Protein AF-A0A9D8X4S9-F1 (afdb_monomer_lite)

Sequence (153 aa):
MKTVTINNKEYPVYADLTDATEYFSSVYNSSWDSISDDDKAKLLVMATRHIDSVDWRGLLLKPDQKLQFPRMIDGRETDEELLMSACCEEAAAIYENDGAAGMNGANGIKSVRVQDTEIQFKDGKATEEMLLVSDEVARLLGKYMNKGIRVLY

Foldseek 3Di:
DDWDDAPNDTADFLAAPVLLVVLCVVPPDPCVVVDDNNLLRVLRNVLQVLVQLAAWDAAAPDPPDPGPDQGQHPNDTDDSNLRHNSSSQLSSLLQVVLVVVDPDDDDSPPDDDDPPDDDDDDDDDPDDRSHRRDPVSCVSCVVGHDPPDDDDD

Radius of gyration: 15.74 Å; chains: 1; bounding box: 38×34×38 Å

Structure (mmCIF, N/CA/C/O backbone):
data_AF-A0A9D8X4S9-F1
#
_entry.id   AF-A0A9D8X4S9-F1
#
loop_
_atom_site.group_PDB
_atom_site.id
_atom_site.type_symbol
_atom_site.label_atom_id
_atom_site.label_alt_id
_atom_site.label_comp_id
_atom_site.label_asym_id
_atom_site.label_entity_id
_atom_site.label_seq_id
_atom_site.pdbx_PDB_ins_code
_atom_site.Cartn_x
_atom_site.Cartn_y
_atom_site.Cartn_z
_atom_site.occupancy
_atom_site.B_iso_or_equiv
_atom_site.auth_seq_id
_atom_site.auth_comp_id
_atom_site.auth_asym_id
_atom_site.auth_atom_id
_atom_site.pdbx_PDB_model_num
ATOM 1 N N . MET A 1 1 ? -6.139 10.683 -2.396 1.00 72.81 1 MET A N 1
ATOM 2 C CA . MET A 1 1 ? -6.122 9.299 -2.907 1.00 72.81 1 MET A CA 1
ATOM 3 C C . MET A 1 1 ? -5.152 9.271 -4.063 1.00 72.81 1 MET A C 1
ATOM 5 O O . MET A 1 1 ? -5.360 10.031 -5.002 1.00 72.81 1 MET A O 1
ATOM 9 N N . LYS A 1 2 ? -4.078 8.495 -3.933 1.00 89.00 2 LYS A N 1
ATOM 10 C CA . LYS A 1 2 ? -2.977 8.467 -4.894 1.00 89.00 2 LYS A CA 1
ATOM 11 C C . LYS A 1 2 ? -3.310 7.515 -6.041 1.00 89.00 2 LYS A C 1
ATOM 13 O O . LYS A 1 2 ? -4.152 6.624 -5.891 1.00 89.00 2 LYS A O 1
ATOM 18 N N . THR A 1 3 ? -2.703 7.739 -7.200 1.00 90.19 3 THR A N 1
ATOM 19 C CA . THR A 1 3 ? -2.968 6.954 -8.409 1.00 90.19 3 THR A CA 1
ATOM 20 C C . THR A 1 3 ? -1.696 6.728 -9.201 1.00 90.19 3 THR A C 1
ATOM 22 O O . THR A 1 3 ? -0.886 7.640 -9.335 1.00 90.19 3 THR A O 1
ATOM 25 N N . VAL A 1 4 ? -1.569 5.549 -9.803 1.00 89.06 4 VAL A N 1
ATOM 26 C CA . VAL A 1 4 ? -0.533 5.252 -10.802 1.00 89.06 4 VAL A CA 1
ATOM 27 C C . VAL A 1 4 ? -1.172 4.998 -12.160 1.00 89.06 4 VAL A C 1
ATOM 29 O O . VAL A 1 4 ? -2.294 4.495 -12.249 1.00 89.06 4 VAL A O 1
ATOM 32 N N . THR A 1 5 ? -0.463 5.361 -13.226 1.00 87.62 5 THR A N 1
ATOM 33 C CA . THR A 1 5 ? -0.938 5.173 -14.601 1.00 87.62 5 THR A CA 1
ATOM 34 C C . THR A 1 5 ? -0.307 3.926 -15.201 1.00 87.62 5 THR A C 1
ATOM 36 O O . THR A 1 5 ? 0.911 3.802 -15.220 1.00 87.62 5 THR A O 1
ATOM 39 N N . ILE A 1 6 ? -1.132 3.019 -15.725 1.00 83.06 6 ILE A N 1
ATOM 40 C CA . ILE A 1 6 ? -0.689 1.840 -16.481 1.00 83.06 6 ILE A CA 1
ATO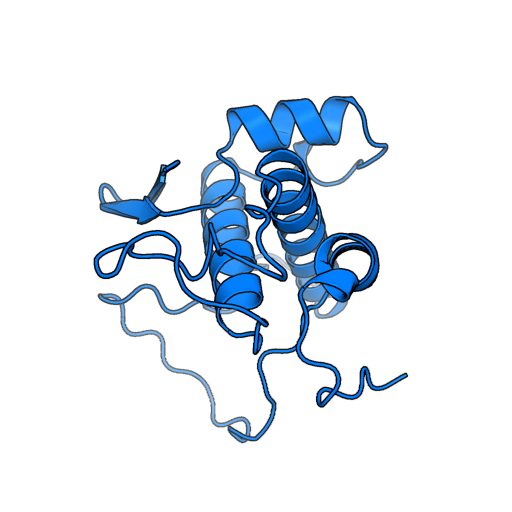M 41 C C . ILE A 1 6 ? -1.515 1.793 -17.767 1.00 83.06 6 ILE A C 1
ATOM 43 O O . ILE A 1 6 ? -2.746 1.775 -17.704 1.00 83.06 6 ILE A O 1
ATOM 47 N N . ASN A 1 7 ? -0.860 1.775 -18.932 1.00 85.62 7 ASN A N 1
ATOM 48 C CA . ASN A 1 7 ? -1.521 1.755 -20.248 1.00 85.62 7 ASN A CA 1
ATOM 49 C C . ASN A 1 7 ? -2.605 2.847 -20.401 1.00 85.62 7 ASN A C 1
ATOM 51 O O . ASN A 1 7 ? -3.733 2.558 -20.798 1.00 85.62 7 ASN A O 1
ATOM 55 N N . ASN A 1 8 ? -2.286 4.094 -20.029 1.00 83.94 8 ASN A N 1
ATOM 56 C CA . ASN A 1 8 ? -3.196 5.253 -20.067 1.00 83.94 8 ASN A CA 1
ATOM 57 C C . ASN A 1 8 ? -4.451 5.137 -19.174 1.00 83.94 8 ASN A C 1
ATOM 59 O O . ASN A 1 8 ? -5.394 5.912 -19.339 1.00 83.94 8 ASN A O 1
ATOM 63 N N . LYS A 1 9 ? -4.476 4.200 -18.221 1.00 85.25 9 LYS A N 1
ATOM 64 C CA . LYS A 1 9 ? -5.548 4.058 -17.230 1.00 85.25 9 LYS A CA 1
ATOM 65 C C . LYS A 1 9 ? -4.994 4.300 -15.832 1.00 85.25 9 LYS A C 1
ATOM 67 O O . LYS A 1 9 ? -3.919 3.811 -15.490 1.00 85.25 9 LYS A O 1
ATOM 72 N N . GLU A 1 10 ? -5.738 5.058 -15.038 1.00 88.88 10 GLU A N 1
ATOM 73 C CA . GLU A 1 10 ? -5.384 5.374 -13.657 1.00 88.88 10 GLU A CA 1
ATOM 74 C C . GLU A 1 10 ? -5.903 4.295 -12.706 1.00 88.88 10 GLU A C 1
ATOM 76 O O . GLU A 1 10 ? -7.070 3.892 -12.767 1.00 88.88 10 GLU A O 1
ATOM 81 N N . TYR A 1 11 ? -5.037 3.857 -11.796 1.00 88.69 11 TYR A N 1
ATOM 82 C CA . TYR A 1 11 ? -5.356 2.889 -10.755 1.00 88.69 11 TYR A CA 1
ATOM 83 C C . TYR A 1 11 ? -5.128 3.510 -9.381 1.00 88.69 11 TYR A C 1
ATOM 85 O O . TYR A 1 11 ? -4.057 4.073 -9.155 1.00 88.69 11 TYR A O 1
ATOM 93 N N . PRO A 1 12 ? -6.105 3.417 -8.462 1.00 91.81 12 PRO A N 1
ATOM 94 C CA . PRO A 1 12 ? -5.928 3.890 -7.099 1.00 91.81 12 PRO A CA 1
ATOM 95 C C . PRO A 1 12 ? -4.907 3.032 -6.353 1.00 91.81 12 PRO A C 1
ATOM 97 O O . PRO A 1 12 ? -4.962 1.805 -6.435 1.00 91.81 12 PRO A O 1
ATOM 100 N N . VAL A 1 13 ? -4.019 3.686 -5.610 1.00 93.31 13 VAL A N 1
ATOM 101 C CA . VAL A 1 13 ? -2.965 3.052 -4.808 1.00 93.31 13 VAL A CA 1
ATOM 102 C C . VAL A 1 13 ? -2.768 3.781 -3.481 1.00 93.31 13 VAL A C 1
ATOM 104 O O . VAL A 1 13 ? -3.175 4.938 -3.331 1.00 93.31 13 VAL A O 1
ATOM 107 N N . TYR A 1 14 ? -2.139 3.101 -2.522 1.00 94.38 14 TYR A N 1
ATOM 108 C CA . TYR A 1 14 ? -1.761 3.688 -1.231 1.00 94.38 14 TYR A CA 1
ATOM 109 C C . TYR A 1 14 ? -0.423 4.441 -1.262 1.00 94.38 14 TYR A C 1
ATOM 111 O O . TYR A 1 14 ? -0.245 5.380 -0.491 1.00 94.38 14 TYR A O 1
ATOM 119 N N . ALA A 1 15 ? 0.477 4.081 -2.179 1.00 93.56 15 ALA A N 1
ATOM 120 C CA . ALA A 1 15 ? 1.741 4.770 -2.429 1.00 93.56 15 ALA A CA 1
ATOM 121 C C . ALA A 1 15 ? 1.925 4.974 -3.937 1.00 93.56 15 ALA A C 1
ATOM 123 O O . ALA A 1 15 ? 1.645 4.060 -4.717 1.00 93.56 15 ALA A O 1
ATOM 124 N N . ASP A 1 16 ? 2.356 6.165 -4.351 1.00 93.75 16 ASP A N 1
ATOM 125 C CA . ASP A 1 16 ? 2.779 6.420 -5.727 1.00 93.75 16 ASP A CA 1
ATOM 126 C C . ASP A 1 16 ? 4.280 6.126 -5.928 1.00 93.75 16 ASP A C 1
ATOM 128 O O . ASP A 1 16 ? 4.985 5.689 -5.017 1.00 93.75 16 ASP A O 1
ATOM 132 N N . LEU A 1 17 ? 4.777 6.310 -7.156 1.00 92.06 17 LEU A N 1
ATOM 133 C CA . LEU A 1 17 ? 6.182 6.041 -7.479 1.00 92.06 17 LEU A CA 1
ATOM 134 C C . LEU A 1 17 ? 7.148 6.970 -6.732 1.00 92.06 17 LEU A C 1
ATOM 136 O O . LEU A 1 17 ? 8.264 6.555 -6.416 1.00 92.06 17 LEU A O 1
ATOM 140 N N . THR A 1 18 ? 6.743 8.212 -6.462 1.00 92.50 18 THR A N 1
ATOM 141 C CA . THR A 1 18 ? 7.568 9.181 -5.739 1.00 92.50 18 THR A CA 1
ATOM 142 C C . THR A 1 18 ? 7.657 8.789 -4.271 1.00 92.50 18 THR A C 1
ATOM 144 O O . THR A 1 18 ? 8.770 8.675 -3.762 1.00 92.50 18 THR A O 1
ATOM 147 N N . ASP A 1 19 ? 6.526 8.473 -3.640 1.00 91.94 19 ASP A N 1
ATOM 148 C CA . ASP A 1 19 ? 6.482 7.993 -2.257 1.00 91.94 19 ASP A CA 1
ATOM 149 C C . ASP A 1 19 ? 7.316 6.726 -2.074 1.00 91.94 19 ASP A C 1
ATOM 151 O O . ASP A 1 19 ? 8.094 6.617 -1.132 1.00 91.94 19 ASP A O 1
ATOM 155 N N . ALA A 1 20 ? 7.164 5.754 -2.982 1.00 90.56 20 ALA A N 1
ATOM 156 C CA . ALA A 1 20 ? 7.883 4.492 -2.894 1.00 90.56 20 ALA A CA 1
ATOM 157 C C . ALA A 1 20 ? 9.393 4.702 -3.044 1.00 90.56 20 ALA A C 1
ATOM 159 O O . ALA A 1 20 ? 10.179 4.111 -2.310 1.00 90.56 20 ALA A O 1
ATOM 160 N N . THR A 1 21 ? 9.807 5.590 -3.950 1.00 90.38 21 THR A N 1
ATOM 161 C CA . THR A 1 21 ? 11.222 5.945 -4.116 1.00 90.38 21 THR A CA 1
ATOM 162 C C . THR A 1 21 ? 11.775 6.649 -2.876 1.00 90.38 21 THR A C 1
ATOM 164 O O . THR A 1 21 ? 12.874 6.324 -2.436 1.00 90.38 21 THR A O 1
ATOM 167 N N . GLU A 1 22 ? 11.023 7.574 -2.274 1.00 91.31 22 GLU A N 1
ATOM 168 C CA . GLU A 1 22 ? 11.425 8.231 -1.026 1.00 91.31 22 GLU A CA 1
ATOM 169 C C . GLU A 1 22 ? 11.519 7.223 0.128 1.00 91.31 22 GLU A C 1
ATOM 171 O O . GLU A 1 22 ? 12.539 7.167 0.819 1.00 91.31 22 GLU A O 1
ATOM 176 N N . TYR A 1 23 ? 10.518 6.353 0.274 1.00 91.06 23 TYR A N 1
ATOM 177 C CA . TYR A 1 23 ? 10.489 5.295 1.279 1.00 91.06 23 TYR A CA 1
ATOM 178 C C . TYR A 1 23 ? 11.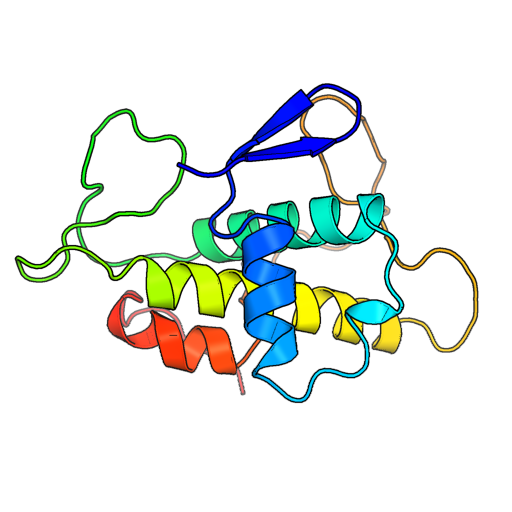716 4.380 1.164 1.00 91.06 23 TYR A C 1
ATOM 180 O O . TYR A 1 23 ? 12.487 4.251 2.118 1.00 91.06 23 TYR A O 1
ATOM 188 N N . PHE A 1 24 ? 11.972 3.825 -0.024 1.00 89.50 24 PHE A N 1
ATOM 189 C CA . PHE A 1 24 ? 13.117 2.944 -0.261 1.00 89.50 24 PHE A CA 1
ATOM 190 C C . PHE A 1 24 ? 14.467 3.668 -0.292 1.00 89.50 24 PHE A C 1
ATOM 192 O O . PHE A 1 24 ? 15.493 3.013 -0.178 1.00 89.50 24 PHE A O 1
ATOM 199 N N . SER A 1 25 ? 14.508 5.001 -0.369 1.00 86.38 25 SER A N 1
ATOM 200 C CA . SER A 1 25 ? 15.760 5.739 -0.143 1.00 86.38 25 SER A CA 1
ATOM 201 C C . SER A 1 25 ? 16.176 5.742 1.335 1.00 86.38 25 SER A C 1
ATOM 203 O O . SER A 1 25 ? 17.362 5.837 1.655 1.00 86.38 25 SER A O 1
ATOM 205 N N . SER A 1 26 ? 15.198 5.628 2.240 1.00 83.25 26 SER A N 1
ATOM 206 C CA . SER A 1 26 ? 15.403 5.609 3.692 1.00 83.25 26 SER A CA 1
ATOM 207 C C . SER A 1 26 ? 15.588 4.197 4.265 1.00 83.25 26 SER A C 1
ATOM 209 O O . SER A 1 26 ? 16.178 4.032 5.335 1.00 83.25 26 SER A O 1
ATOM 211 N N . VAL A 1 27 ? 15.121 3.179 3.538 1.00 80.25 27 VAL A N 1
ATOM 212 C CA . VAL A 1 27 ? 15.184 1.758 3.899 1.00 80.25 27 VAL A CA 1
ATOM 213 C C . VAL A 1 27 ? 16.239 1.063 3.040 1.00 80.25 27 VAL A C 1
ATOM 215 O O . VAL A 1 27 ? 16.379 1.350 1.859 1.00 80.25 27 VAL A O 1
ATOM 218 N N . TYR A 1 28 ? 17.001 0.122 3.598 1.00 66.31 28 TYR A N 1
ATOM 219 C CA . TYR A 1 28 ? 17.966 -0.645 2.806 1.00 66.31 28 TYR A CA 1
ATOM 220 C C . TYR A 1 28 ? 17.232 -1.658 1.908 1.00 66.31 28 TYR A C 1
ATOM 222 O O . TYR A 1 28 ? 17.046 -2.806 2.302 1.00 66.31 28 TYR A O 1
ATOM 230 N N . ASN A 1 29 ? 16.803 -1.239 0.713 1.00 65.69 29 ASN A N 1
ATOM 231 C CA . ASN A 1 29 ? 16.230 -2.122 -0.306 1.00 65.69 29 ASN A CA 1
ATOM 232 C C . ASN A 1 29 ? 16.997 -1.980 -1.627 1.00 65.69 29 ASN A C 1
ATOM 234 O O . ASN A 1 29 ? 16.838 -1.014 -2.366 1.00 65.69 29 ASN A O 1
ATOM 238 N N . SER A 1 30 ? 17.845 -2.963 -1.925 1.00 62.66 30 SER A N 1
ATOM 239 C CA . SER A 1 30 ? 18.714 -2.959 -3.106 1.00 62.66 30 SER A CA 1
ATOM 240 C C . SER A 1 30 ? 17.997 -3.305 -4.413 1.00 62.66 30 SER A C 1
ATOM 242 O O . SER A 1 30 ? 18.563 -3.098 -5.487 1.00 62.66 30 SER A O 1
ATOM 244 N N . SER A 1 31 ? 16.780 -3.848 -4.346 1.00 75.50 31 SER A N 1
ATOM 245 C CA . SER A 1 31 ? 16.082 -4.381 -5.516 1.00 75.50 31 SER A CA 1
ATOM 246 C C . SER A 1 31 ? 15.231 -3.324 -6.216 1.00 75.50 31 SER A C 1
ATOM 248 O O . SER A 1 31 ? 15.141 -3.356 -7.442 1.00 75.50 31 SER A O 1
ATOM 250 N N . TRP A 1 32 ? 14.655 -2.364 -5.481 1.00 83.81 32 TRP A N 1
ATOM 251 C CA . TRP A 1 32 ? 13.699 -1.386 -6.023 1.00 83.81 32 TRP A CA 1
ATOM 252 C C . TRP A 1 32 ? 14.264 -0.549 -7.178 1.00 83.81 32 TRP A C 1
ATOM 254 O O . TRP A 1 32 ? 13.622 -0.410 -8.220 1.00 83.81 32 TRP A O 1
ATOM 264 N N . ASP A 1 33 ? 15.495 -0.055 -7.044 1.00 83.31 33 ASP A N 1
ATOM 265 C CA . ASP A 1 33 ? 16.143 0.787 -8.060 1.00 83.31 33 ASP A CA 1
ATOM 266 C C . ASP A 1 33 ? 16.398 0.055 -9.387 1.00 83.31 33 ASP A C 1
ATOM 268 O O . ASP A 1 33 ? 16.533 0.690 -10.432 1.00 83.31 33 ASP A O 1
ATOM 272 N N . SER A 1 34 ? 16.432 -1.281 -9.363 1.00 83.38 34 SER A N 1
ATOM 273 C CA . SER A 1 34 ? 16.658 -2.112 -10.551 1.00 83.38 34 SER A CA 1
ATOM 274 C C . SER A 1 34 ? 15.388 -2.409 -11.362 1.00 83.38 34 SER A C 1
ATOM 276 O O . SER A 1 34 ? 15.485 -2.908 -12.484 1.00 83.38 34 SER A O 1
ATOM 278 N N . ILE A 1 35 ? 14.204 -2.102 -10.818 1.00 85.00 35 ILE A N 1
ATOM 279 C CA . ILE A 1 35 ? 12.902 -2.403 -11.430 1.00 85.00 35 ILE A CA 1
ATOM 280 C C . ILE A 1 35 ? 12.496 -1.270 -12.382 1.00 85.00 35 ILE A C 1
ATOM 282 O O . ILE A 1 35 ? 12.707 -0.090 -12.091 1.00 85.00 35 ILE A O 1
ATOM 286 N N . SER A 1 36 ? 11.874 -1.619 -13.512 1.00 86.44 36 SER A N 1
ATOM 287 C CA . SER A 1 36 ? 11.308 -0.636 -14.442 1.00 86.44 36 SER A CA 1
ATOM 288 C C . SER A 1 36 ? 10.131 0.126 -13.815 1.00 86.44 36 SER A C 1
ATOM 290 O O . SER A 1 36 ? 9.378 -0.433 -13.018 1.00 86.44 36 SER A O 1
ATOM 292 N N . ASP A 1 37 ? 9.923 1.388 -14.194 1.00 86.12 37 ASP A N 1
ATOM 293 C CA . ASP A 1 37 ? 8.819 2.193 -13.644 1.00 86.12 37 ASP A CA 1
ATOM 294 C C . ASP A 1 37 ? 7.434 1.602 -13.969 1.00 86.12 37 ASP A C 1
ATOM 296 O O . ASP A 1 37 ? 6.532 1.638 -13.129 1.00 86.12 37 ASP A O 1
ATOM 300 N N . ASP A 1 38 ? 7.284 0.969 -15.138 1.00 83.44 38 ASP A N 1
ATOM 301 C CA . ASP A 1 38 ? 6.061 0.256 -15.527 1.00 83.44 38 ASP A CA 1
ATOM 302 C C . ASP A 1 38 ? 5.774 -0.934 -14.603 1.00 83.44 38 ASP A C 1
ATOM 304 O O . ASP A 1 38 ? 4.619 -1.203 -14.259 1.00 83.44 38 ASP A O 1
ATOM 308 N N . ASP A 1 39 ? 6.810 -1.668 -14.199 1.00 85.19 39 ASP A N 1
ATOM 309 C CA . ASP A 1 39 ? 6.661 -2.821 -13.315 1.00 85.19 39 ASP A CA 1
ATOM 310 C C . ASP A 1 39 ? 6.491 -2.387 -11.857 1.00 85.19 39 ASP A C 1
ATOM 312 O O . ASP A 1 39 ? 5.638 -2.947 -11.170 1.00 85.19 39 ASP A O 1
ATOM 316 N N . LYS A 1 40 ? 7.168 -1.319 -11.411 1.00 88.00 40 LYS A N 1
ATOM 317 C CA . LYS A 1 40 ? 6.902 -0.671 -10.113 1.00 88.00 40 LYS A CA 1
ATOM 318 C C . LYS A 1 40 ? 5.439 -0.250 -9.996 1.00 88.00 40 LYS A C 1
ATOM 320 O O . LYS A 1 40 ? 4.793 -0.545 -8.993 1.00 88.00 40 LYS A O 1
ATOM 325 N N . ALA A 1 41 ? 4.877 0.372 -11.036 1.00 88.69 41 ALA A N 1
ATOM 326 C CA . ALA A 1 41 ? 3.468 0.759 -11.050 1.00 88.69 41 ALA A CA 1
ATOM 327 C C . ALA A 1 41 ? 2.536 -0.460 -10.915 1.00 88.69 41 ALA A C 1
ATOM 329 O O . ALA A 1 41 ? 1.582 -0.429 -10.135 1.00 88.69 41 ALA A O 1
ATOM 330 N N . LYS A 1 42 ? 2.819 -1.564 -11.623 1.00 85.94 42 LYS A N 1
ATOM 331 C CA . LYS A 1 42 ? 2.047 -2.817 -11.498 1.00 85.94 42 LYS A CA 1
ATOM 332 C C . LYS A 1 42 ? 2.174 -3.436 -10.103 1.00 85.94 42 LYS A C 1
ATOM 334 O O . LYS A 1 42 ? 1.165 -3.895 -9.566 1.00 85.94 42 LYS A O 1
ATOM 339 N N . LEU A 1 43 ? 3.373 -3.431 -9.518 1.00 87.81 43 LEU A N 1
ATOM 340 C CA . LEU A 1 43 ? 3.634 -3.947 -8.171 1.00 87.81 43 LEU A CA 1
ATOM 341 C C . LEU A 1 43 ? 2.853 -3.164 -7.111 1.00 87.81 43 LEU A C 1
ATOM 343 O O . LEU A 1 43 ? 2.196 -3.776 -6.276 1.00 87.81 43 LEU A O 1
ATOM 347 N N . LEU A 1 44 ? 2.823 -1.830 -7.193 1.00 91.00 44 LEU A N 1
ATOM 348 C CA . LEU A 1 44 ? 2.051 -0.986 -6.270 1.00 91.00 44 LEU A CA 1
ATOM 349 C C . LEU A 1 44 ? 0.538 -1.238 -6.369 1.00 91.00 44 LEU A C 1
ATOM 351 O O . LEU A 1 44 ? -0.161 -1.287 -5.354 1.00 91.00 44 LEU A O 1
ATOM 355 N N . VAL A 1 45 ? 0.019 -1.457 -7.583 1.00 89.00 45 VAL A N 1
ATOM 356 C CA . VAL A 1 45 ? -1.388 -1.848 -7.783 1.00 89.00 45 VAL A CA 1
ATOM 357 C C . VAL A 1 45 ? -1.672 -3.219 -7.173 1.00 89.00 45 VAL A C 1
ATOM 359 O O . VAL A 1 45 ? -2.732 -3.417 -6.578 1.00 89.00 45 VAL A O 1
ATOM 362 N N . MET A 1 46 ? -0.745 -4.167 -7.304 1.00 85.50 46 MET A N 1
ATOM 363 C CA . MET A 1 46 ? -0.885 -5.494 -6.706 1.00 85.50 46 MET A CA 1
ATOM 364 C C . MET A 1 46 ? -0.850 -5.463 -5.187 1.00 85.50 46 MET A C 1
ATOM 366 O O . MET A 1 46 ? -1.760 -5.996 -4.559 1.00 85.50 46 MET A O 1
ATOM 370 N N . ALA A 1 47 ? 0.129 -4.770 -4.615 1.00 88.44 47 ALA A N 1
ATOM 371 C CA . ALA A 1 47 ? 0.241 -4.545 -3.182 1.00 88.44 47 ALA A CA 1
ATOM 372 C C . ALA A 1 47 ? -1.032 -3.912 -2.608 1.00 88.44 47 ALA A C 1
ATOM 374 O O . ALA A 1 47 ? -1.597 -4.402 -1.634 1.00 88.44 47 ALA A O 1
ATOM 375 N N . THR A 1 48 ? -1.552 -2.875 -3.271 1.00 91.06 48 THR A N 1
ATOM 376 C CA . THR A 1 48 ? -2.812 -2.229 -2.874 1.00 91.06 48 THR A CA 1
ATOM 377 C C . THR A 1 48 ? -3.972 -3.227 -2.849 1.00 91.06 48 THR A C 1
ATOM 379 O O . THR A 1 48 ? -4.773 -3.220 -1.919 1.00 91.06 48 THR A O 1
ATOM 382 N N . ARG A 1 49 ? -4.066 -4.117 -3.844 1.00 87.38 49 ARG A N 1
ATOM 383 C CA . ARG A 1 49 ? -5.125 -5.138 -3.905 1.00 87.38 49 ARG A CA 1
ATOM 384 C C . ARG A 1 49 ? -4.975 -6.220 -2.843 1.00 87.38 49 ARG A C 1
ATOM 386 O O . ARG A 1 49 ? -5.991 -6.625 -2.294 1.00 87.38 49 ARG A O 1
ATOM 393 N N . HIS A 1 50 ? -3.749 -6.660 -2.562 1.00 84.12 50 HIS A N 1
ATOM 394 C CA . HIS A 1 50 ? -3.456 -7.597 -1.475 1.00 84.12 50 HIS A CA 1
ATOM 395 C C . HIS A 1 50 ? -3.885 -7.018 -0.126 1.00 84.12 50 HIS A C 1
ATOM 397 O O . HIS A 1 50 ? -4.572 -7.679 0.650 1.00 84.12 50 HIS A O 1
ATOM 403 N N . ILE A 1 51 ? -3.548 -5.750 0.127 1.00 87.69 51 ILE A N 1
ATOM 404 C CA . ILE A 1 51 ? -4.001 -5.042 1.326 1.00 87.69 51 ILE A CA 1
ATOM 405 C C . ILE A 1 51 ? -5.533 -4.990 1.344 1.00 87.69 51 ILE A C 1
ATOM 407 O O . ILE A 1 51 ? -6.144 -5.354 2.342 1.00 87.69 51 ILE A O 1
ATOM 411 N N . ASP A 1 52 ? -6.183 -4.622 0.242 1.00 88.81 52 ASP A N 1
ATOM 412 C CA . ASP A 1 52 ? -7.646 -4.515 0.178 1.00 88.81 52 ASP A CA 1
ATOM 413 C C . ASP A 1 52 ? -8.401 -5.846 0.288 1.00 88.81 52 ASP A C 1
ATOM 415 O O . ASP A 1 52 ? -9.586 -5.833 0.622 1.00 88.81 52 ASP A O 1
ATOM 419 N N . SER A 1 53 ? -7.755 -6.987 0.030 1.00 83.56 53 SER A N 1
ATOM 420 C CA . SER A 1 53 ? -8.388 -8.304 0.169 1.00 83.56 53 SER A CA 1
ATOM 421 C C . SER A 1 53 ? -8.458 -8.822 1.605 1.00 83.56 53 SER A C 1
ATOM 423 O O . SER A 1 53 ? -9.186 -9.779 1.864 1.00 83.56 53 SER A O 1
ATOM 425 N N . VAL A 1 54 ? -7.727 -8.211 2.540 1.00 84.31 54 VAL A N 1
ATOM 426 C CA . VAL A 1 54 ? -7.718 -8.619 3.952 1.00 84.31 54 VAL A CA 1
ATOM 427 C C . VAL A 1 54 ? -8.979 -8.129 4.675 1.00 84.31 54 VAL A C 1
ATOM 429 O O . VAL A 1 54 ? -9.487 -7.037 4.416 1.00 84.31 54 VAL A O 1
ATOM 432 N N . ASP A 1 55 ? -9.477 -8.920 5.632 1.00 84.62 55 ASP A N 1
ATOM 433 C CA . ASP A 1 55 ? -10.580 -8.503 6.506 1.00 84.62 55 ASP A CA 1
ATOM 434 C C . ASP A 1 55 ? -10.095 -7.527 7.594 1.00 84.62 55 ASP A C 1
ATOM 436 O O . ASP A 1 55 ? -9.468 -7.898 8.598 1.00 84.62 55 ASP A O 1
ATOM 440 N N . TRP A 1 56 ? -10.392 -6.245 7.388 1.00 88.31 56 TRP A N 1
ATOM 441 C CA . TRP A 1 56 ? -10.013 -5.157 8.286 1.00 88.31 56 TRP A CA 1
ATOM 442 C C . TRP A 1 56 ? -11.126 -4.795 9.267 1.00 88.31 56 TRP A C 1
ATOM 444 O O . TRP A 1 56 ? -12.309 -4.733 8.929 1.00 88.31 56 TRP A O 1
ATOM 454 N N . ARG A 1 57 ? -10.738 -4.436 10.494 1.00 89.19 57 ARG A N 1
ATOM 455 C CA . ARG A 1 57 ? -11.662 -3.894 11.497 1.00 89.19 57 ARG A CA 1
ATOM 456 C C . ARG A 1 57 ? -12.195 -2.521 11.085 1.00 89.19 57 ARG A C 1
ATOM 458 O O . ARG A 1 57 ? -11.641 -1.816 10.243 1.00 89.19 57 ARG A O 1
ATOM 465 N N . GLY A 1 58 ? -13.256 -2.110 11.773 1.00 89.25 58 GLY A N 1
ATOM 466 C CA . GLY A 1 58 ? -13.825 -0.772 11.652 1.00 89.25 58 GLY A CA 1
ATOM 467 C C . GLY A 1 58 ? -14.608 -0.546 10.364 1.00 89.25 58 GLY A C 1
ATOM 468 O O . GLY A 1 58 ? -14.864 -1.469 9.590 1.00 89.25 58 GLY A O 1
ATOM 469 N N . LEU A 1 59 ? -15.008 0.707 10.166 1.00 89.62 59 LEU A N 1
ATOM 470 C CA . LEU A 1 59 ? -15.862 1.137 9.060 1.00 89.62 59 LEU A CA 1
ATOM 471 C C . LEU A 1 59 ? -15.065 1.992 8.078 1.00 89.62 59 LEU A C 1
ATOM 473 O O . LEU A 1 59 ? -14.153 2.708 8.487 1.00 89.62 59 LEU A O 1
ATOM 477 N N . LEU A 1 60 ? -15.434 1.948 6.798 1.00 92.25 60 LEU A N 1
ATOM 478 C CA . LEU A 1 60 ? -14.904 2.877 5.797 1.00 92.25 60 LEU A CA 1
ATOM 479 C C . LEU A 1 60 ? -15.143 4.321 6.258 1.00 92.25 60 LEU A C 1
ATOM 481 O O . LEU A 1 60 ? -16.216 4.633 6.781 1.00 92.25 60 LEU A O 1
ATOM 485 N N . LEU A 1 61 ? -14.157 5.199 6.062 1.00 90.69 61 LEU A N 1
ATOM 486 C CA . LEU A 1 61 ? -14.298 6.611 6.424 1.00 90.69 61 LEU A CA 1
ATOM 487 C C . LEU A 1 61 ? -15.372 7.300 5.570 1.00 90.69 61 LEU A C 1
ATOM 489 O O . LEU A 1 61 ? -16.137 8.125 6.070 1.00 90.69 61 LEU A O 1
ATOM 493 N N . LYS A 1 62 ? -15.437 6.954 4.280 1.00 89.25 62 LYS A N 1
ATOM 494 C CA . LYS A 1 62 ? -16.461 7.427 3.344 1.00 89.25 62 LYS A CA 1
ATOM 495 C C . LYS A 1 62 ? -17.171 6.234 2.702 1.00 89.25 62 LYS A C 1
ATOM 497 O O . LYS A 1 62 ? -16.498 5.278 2.332 1.00 89.25 62 LYS A O 1
ATOM 502 N N . PRO A 1 63 ? -18.498 6.287 2.508 1.00 84.62 63 PRO A N 1
ATOM 503 C CA . PRO A 1 63 ? -19.237 5.179 1.901 1.00 84.62 63 PRO A CA 1
ATOM 504 C C . PRO A 1 63 ? -18.848 4.929 0.434 1.00 84.62 63 PRO A C 1
ATOM 506 O O . PRO A 1 63 ? -18.844 3.783 0.002 1.00 84.62 63 PRO A O 1
ATOM 509 N N . ASP A 1 64 ? -18.460 5.977 -0.301 1.00 87.81 64 ASP A N 1
ATOM 510 C CA . ASP A 1 64 ? -18.176 5.906 -1.744 1.00 87.81 64 ASP A CA 1
ATOM 511 C C . ASP A 1 64 ? -16.673 5.822 -2.076 1.00 87.81 64 ASP A C 1
ATOM 513 O O . ASP A 1 64 ? -16.261 6.052 -3.217 1.00 87.81 64 ASP A O 1
ATOM 517 N N . GLN A 1 65 ? -15.811 5.558 -1.086 1.00 88.25 65 GLN A N 1
ATOM 518 C CA . GLN A 1 65 ? -14.377 5.423 -1.351 1.00 88.25 65 GLN A CA 1
ATOM 519 C C . GLN A 1 65 ? -14.074 4.117 -2.097 1.00 88.25 65 GLN A C 1
ATOM 521 O O . GLN A 1 65 ? -14.681 3.081 -1.846 1.00 88.25 65 GLN A O 1
ATOM 526 N N . LYS A 1 66 ? -13.116 4.173 -3.027 1.00 88.75 66 LYS A N 1
ATOM 527 C CA . LYS A 1 66 ? -12.790 3.039 -3.906 1.00 88.75 66 LYS A CA 1
ATOM 528 C C . LYS A 1 66 ? -11.941 1.953 -3.236 1.00 88.75 66 LYS A C 1
ATOM 530 O O . LYS A 1 66 ? -11.997 0.816 -3.687 1.00 88.75 66 LYS A O 1
ATOM 535 N N . LEU A 1 67 ? -11.144 2.314 -2.230 1.00 91.69 67 LEU A N 1
ATOM 536 C CA . LEU A 1 67 ? -10.242 1.404 -1.516 1.00 91.69 67 LEU A CA 1
ATOM 537 C C . LEU A 1 67 ? -10.729 1.140 -0.086 1.00 91.69 67 LEU A C 1
ATOM 539 O O . LEU A 1 67 ? -11.488 1.934 0.479 1.00 91.69 67 LEU A O 1
ATOM 543 N N . GLN A 1 68 ? -10.275 0.045 0.525 1.00 90.38 68 GLN A N 1
ATOM 544 C CA . GLN A 1 68 ? -10.680 -0.319 1.888 1.00 90.38 68 GLN A CA 1
ATOM 545 C C . GLN A 1 68 ? -10.201 0.664 2.960 1.00 90.38 68 GLN A C 1
ATOM 547 O O . GLN A 1 68 ? -10.812 0.699 4.027 1.00 90.38 68 GLN A O 1
ATOM 552 N N . PHE A 1 69 ? -9.176 1.473 2.688 1.00 91.94 69 PHE A N 1
ATOM 553 C CA . PHE A 1 69 ? -8.693 2.539 3.563 1.00 91.94 69 PHE A CA 1
ATOM 554 C C . PHE A 1 69 ? -8.844 3.933 2.923 1.00 91.94 69 PHE A C 1
ATOM 556 O O . PHE A 1 69 ? -8.846 4.055 1.695 1.00 91.94 69 PHE A O 1
ATOM 563 N N . PRO A 1 70 ? -8.961 5.004 3.733 1.00 92.81 70 PRO A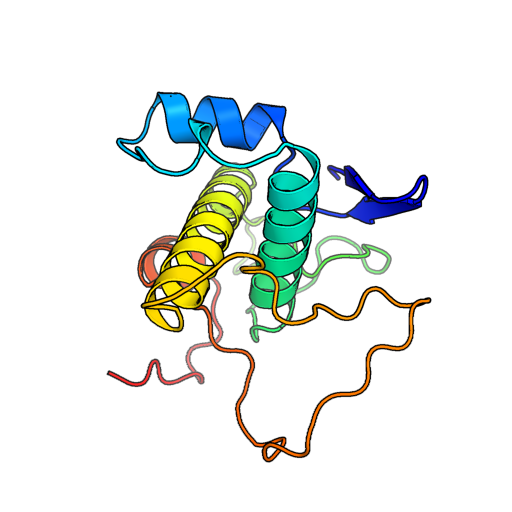 N 1
ATOM 564 C CA . PRO A 1 70 ? -8.897 5.030 5.201 1.00 92.81 70 PRO A CA 1
ATOM 565 C C . PRO A 1 70 ? -10.147 4.459 5.893 1.00 92.81 70 PRO A C 1
ATOM 567 O O . PRO A 1 70 ? -11.249 4.459 5.337 1.00 92.81 70 PRO A O 1
ATOM 570 N N . ARG A 1 71 ? -9.973 3.961 7.122 1.00 92.19 71 ARG A N 1
ATOM 571 C CA . ARG A 1 71 ? -11.050 3.430 7.978 1.00 92.19 71 ARG A CA 1
ATOM 572 C C . ARG A 1 71 ? -11.068 4.128 9.328 1.00 92.19 71 ARG A C 1
ATOM 574 O O . ARG A 1 71 ? -10.039 4.572 9.824 1.00 92.19 71 ARG A O 1
ATOM 581 N N . MET A 1 72 ? -12.237 4.137 9.955 1.00 92.00 72 MET A N 1
ATOM 582 C CA . MET A 1 72 ? -12.410 4.485 11.360 1.00 92.00 72 MET A CA 1
ATOM 583 C C . MET A 1 72 ? -12.381 3.213 12.206 1.00 92.00 72 MET A C 1
ATOM 585 O O . MET A 1 72 ? -13.302 2.393 12.148 1.00 92.00 72 MET A O 1
ATOM 589 N N . ILE A 1 73 ? -11.328 3.058 13.009 1.00 90.69 73 ILE A N 1
ATOM 590 C CA . ILE A 1 73 ? -11.103 1.914 13.898 1.00 90.69 73 ILE A CA 1
ATOM 591 C C . ILE A 1 73 ? -10.970 2.438 15.326 1.00 90.69 73 ILE A C 1
ATOM 593 O O . ILE A 1 73 ? -10.119 3.274 15.615 1.00 90.69 73 ILE A O 1
ATOM 597 N N . ASP A 1 74 ? -11.826 1.957 16.229 1.00 87.81 74 ASP A N 1
ATOM 598 C CA . ASP A 1 74 ? -11.817 2.340 17.649 1.00 87.81 74 ASP A CA 1
ATOM 599 C C . ASP A 1 74 ? -11.849 3.875 17.863 1.00 87.81 74 ASP A C 1
ATOM 601 O O . ASP A 1 74 ? -11.181 4.423 18.742 1.00 87.81 74 ASP A O 1
ATOM 605 N N . GLY A 1 75 ? -12.612 4.584 17.019 1.00 86.81 75 GLY A N 1
ATOM 606 C CA . GLY A 1 75 ? -12.772 6.043 17.070 1.00 86.81 75 GLY A CA 1
ATOM 607 C C . GLY A 1 75 ? -11.593 6.848 16.514 1.00 86.81 75 GLY A C 1
ATOM 608 O O . GLY A 1 75 ? -11.583 8.069 16.659 1.00 86.81 75 GLY A O 1
ATOM 609 N N . ARG A 1 76 ? -10.611 6.195 15.883 1.00 88.81 76 ARG A N 1
ATOM 610 C CA . ARG A 1 76 ? -9.465 6.839 15.234 1.00 88.81 76 ARG A CA 1
ATOM 611 C C . ARG A 1 76 ? -9.389 6.478 13.759 1.00 88.81 76 ARG A C 1
ATOM 613 O O . ARG A 1 76 ? -9.696 5.352 13.374 1.00 88.81 76 ARG A O 1
ATOM 620 N N . GLU A 1 77 ? -8.963 7.441 12.956 1.00 91.88 77 GLU A N 1
ATOM 621 C CA . GLU A 1 77 ? -8.649 7.209 11.552 1.00 91.88 77 GLU A CA 1
ATOM 622 C C . GLU A 1 77 ? -7.361 6.385 11.430 1.00 91.88 77 GLU A C 1
ATOM 624 O O . GLU A 1 77 ? -6.461 6.457 12.274 1.00 91.88 77 GLU A O 1
ATOM 629 N N . THR A 1 78 ? -7.301 5.550 10.402 1.00 91.62 78 THR A N 1
ATOM 630 C CA . THR A 1 78 ? -6.105 4.792 10.037 1.00 91.62 78 THR A CA 1
ATOM 631 C C . THR A 1 78 ? -5.007 5.709 9.526 1.00 91.62 78 THR A C 1
ATOM 633 O O . THR A 1 78 ? -5.281 6.669 8.816 1.00 91.62 78 THR A O 1
ATOM 636 N N . ASP A 1 79 ? -3.769 5.372 9.857 1.00 91.88 79 ASP A N 1
ATOM 637 C CA . ASP A 1 79 ? -2.603 6.178 9.517 1.00 91.88 79 ASP A CA 1
ATOM 638 C C . ASP A 1 79 ? -2.204 5.996 8.043 1.00 91.88 79 ASP A C 1
ATOM 640 O O . ASP A 1 79 ? -1.956 4.871 7.600 1.00 91.88 79 ASP A O 1
ATOM 644 N N . GLU A 1 80 ? -2.151 7.096 7.290 1.00 90.88 80 GLU A N 1
ATOM 645 C CA . GLU A 1 80 ? -1.770 7.097 5.875 1.00 90.88 80 GLU A CA 1
ATOM 646 C C . GLU A 1 80 ? -0.295 6.716 5.679 1.00 90.88 80 GLU A C 1
ATOM 648 O O . GLU A 1 80 ? 0.024 6.001 4.730 1.00 90.88 80 GLU A O 1
ATOM 653 N N . GLU A 1 81 ? 0.595 7.097 6.600 1.00 91.12 81 GLU A N 1
ATOM 654 C CA . GLU A 1 81 ? 2.029 6.796 6.507 1.00 91.12 81 GLU A CA 1
ATOM 655 C C . GLU A 1 81 ? 2.296 5.294 6.675 1.00 91.12 81 GLU A C 1
ATOM 657 O O . GLU A 1 81 ? 3.128 4.709 5.974 1.00 91.12 81 GLU A O 1
ATOM 662 N N . LEU A 1 82 ? 1.525 4.634 7.547 1.00 91.75 82 LEU A N 1
ATOM 663 C CA . LEU A 1 82 ? 1.600 3.182 7.719 1.00 91.75 82 LEU A CA 1
ATOM 664 C C . LEU A 1 82 ? 1.044 2.431 6.513 1.00 91.75 82 LEU A C 1
ATOM 666 O O . LEU A 1 82 ? 1.584 1.388 6.159 1.00 91.75 82 LEU A O 1
ATOM 670 N N . LEU A 1 83 ? -0.017 2.941 5.883 1.00 92.69 83 LEU A N 1
ATOM 671 C CA . LEU A 1 83 ? -0.578 2.348 4.666 1.00 92.69 83 LEU A CA 1
ATOM 672 C C . LEU A 1 83 ? 0.376 2.493 3.481 1.00 92.69 83 LEU A C 1
ATOM 674 O O . LEU A 1 83 ? 0.546 1.546 2.717 1.00 92.69 83 LEU A O 1
ATOM 678 N N . MET A 1 84 ? 1.021 3.653 3.358 1.00 94.00 84 MET A N 1
ATOM 679 C CA . MET A 1 84 ? 2.057 3.904 2.361 1.00 94.00 84 MET A CA 1
ATOM 680 C C . MET A 1 84 ? 3.234 2.944 2.553 1.00 94.00 84 MET A C 1
ATOM 682 O O . MET A 1 84 ? 3.557 2.194 1.636 1.00 94.00 84 MET A O 1
ATOM 686 N N . SER A 1 85 ? 3.813 2.903 3.757 1.00 92.50 85 SER A N 1
ATOM 687 C CA . SER A 1 85 ? 4.933 2.009 4.087 1.00 92.50 85 SER A CA 1
ATOM 688 C C . SER A 1 85 ? 4.574 0.539 3.843 1.00 92.50 85 SER A C 1
ATOM 690 O O . SER A 1 85 ? 5.317 -0.183 3.188 1.00 92.50 85 SER A O 1
ATOM 692 N N . ALA A 1 86 ? 3.387 0.107 4.281 1.00 92.12 86 ALA A N 1
ATOM 693 C CA . ALA A 1 86 ? 2.897 -1.249 4.050 1.00 92.12 86 ALA A CA 1
ATOM 694 C C . ALA A 1 86 ? 2.728 -1.573 2.557 1.00 92.12 86 ALA A C 1
ATOM 696 O O . ALA A 1 86 ? 3.080 -2.663 2.117 1.00 92.12 86 ALA A O 1
ATOM 697 N N . CYS A 1 87 ? 2.213 -0.636 1.759 1.00 93.56 87 CYS A N 1
ATOM 698 C CA . CYS A 1 87 ? 2.087 -0.823 0.316 1.00 93.56 87 CYS A CA 1
ATOM 699 C C . CYS A 1 87 ? 3.454 -0.981 -0.359 1.00 93.56 87 CYS A C 1
ATOM 701 O O . CYS A 1 87 ? 3.588 -1.798 -1.269 1.00 93.56 87 CYS A O 1
ATOM 703 N N . CYS A 1 88 ? 4.462 -0.226 0.083 1.00 92.31 88 CYS A N 1
ATOM 704 C CA . CYS A 1 88 ? 5.830 -0.363 -0.405 1.00 92.31 88 CYS A CA 1
ATOM 705 C C . CYS A 1 88 ? 6.410 -1.739 -0.040 1.00 92.31 88 CYS A C 1
ATOM 707 O O . CYS A 1 88 ? 6.846 -2.466 -0.929 1.00 92.31 88 CYS A O 1
ATOM 709 N N . GLU A 1 89 ? 6.355 -2.137 1.233 1.00 91.19 89 GLU A N 1
ATOM 710 C CA . GLU A 1 89 ? 6.887 -3.430 1.694 1.00 91.19 89 GLU A CA 1
ATOM 711 C C . GLU A 1 89 ? 6.206 -4.629 1.021 1.00 91.19 89 GLU A C 1
ATOM 713 O O . GLU A 1 89 ? 6.876 -5.578 0.616 1.00 91.19 89 GLU A O 1
ATOM 718 N N . GLU A 1 90 ? 4.884 -4.586 0.832 1.00 89.25 90 GLU A N 1
ATOM 719 C CA . GLU A 1 90 ? 4.164 -5.638 0.106 1.00 89.25 90 GLU A CA 1
ATOM 720 C C . GLU A 1 90 ? 4.595 -5.691 -1.366 1.00 89.25 90 GLU A C 1
ATOM 722 O O . GLU A 1 90 ? 4.791 -6.771 -1.917 1.00 89.25 90 GLU A O 1
ATOM 727 N N . ALA A 1 91 ? 4.787 -4.535 -2.014 1.00 90.31 91 ALA A N 1
ATOM 728 C CA . ALA A 1 91 ? 5.241 -4.474 -3.402 1.00 90.31 91 ALA A CA 1
ATOM 729 C C . ALA A 1 91 ? 6.645 -5.079 -3.571 1.00 90.31 91 ALA A C 1
ATOM 731 O O . ALA A 1 91 ? 6.877 -5.832 -4.520 1.00 90.31 91 ALA A O 1
ATOM 732 N N . ALA A 1 92 ? 7.561 -4.788 -2.643 1.00 88.50 92 ALA A N 1
ATOM 733 C CA . ALA A 1 92 ? 8.891 -5.389 -2.621 1.00 88.50 92 ALA A CA 1
ATOM 734 C C . ALA A 1 92 ? 8.824 -6.905 -2.386 1.00 88.50 92 ALA A C 1
ATOM 736 O O . ALA A 1 92 ? 9.424 -7.665 -3.144 1.00 88.50 92 ALA A O 1
ATOM 737 N N . ALA A 1 93 ? 8.036 -7.356 -1.407 1.00 85.38 93 ALA A N 1
ATOM 738 C CA . ALA A 1 93 ? 7.891 -8.777 -1.105 1.00 85.38 93 ALA A CA 1
ATOM 739 C C . ALA A 1 93 ? 7.269 -9.568 -2.266 1.00 85.38 93 ALA A C 1
ATOM 741 O O . ALA A 1 93 ? 7.720 -10.672 -2.567 1.00 85.38 93 ALA A O 1
ATOM 742 N N . ILE A 1 94 ? 6.277 -9.003 -2.966 1.00 84.25 94 ILE A N 1
ATOM 743 C CA . ILE A 1 94 ? 5.706 -9.605 -4.181 1.00 84.25 94 ILE A CA 1
ATOM 744 C C . ILE A 1 94 ? 6.791 -9.780 -5.250 1.00 84.25 94 ILE A C 1
ATOM 746 O O . ILE A 1 94 ? 6.883 -10.847 -5.857 1.00 84.25 94 ILE A O 1
ATOM 750 N N . TYR A 1 95 ? 7.622 -8.759 -5.470 1.00 85.12 95 TYR A N 1
ATOM 751 C CA . TYR A 1 95 ? 8.710 -8.824 -6.447 1.00 85.12 95 TYR A CA 1
ATOM 752 C C . TYR A 1 95 ? 9.761 -9.882 -6.079 1.00 85.12 95 TYR A C 1
ATOM 754 O O . TYR A 1 95 ? 10.174 -10.676 -6.924 1.00 85.12 95 TYR A O 1
ATOM 762 N N . GLU A 1 96 ? 10.167 -9.935 -4.812 1.00 81.06 96 GLU A N 1
ATOM 763 C CA . GLU A 1 96 ? 11.148 -10.906 -4.321 1.00 81.06 96 GLU A CA 1
ATOM 764 C C . GLU A 1 96 ? 10.616 -12.344 -4.361 1.00 81.06 96 GLU A C 1
ATOM 766 O O . GLU A 1 96 ? 11.345 -13.262 -4.743 1.00 81.06 96 GLU A O 1
ATOM 771 N N . ASN A 1 97 ? 9.340 -12.550 -4.027 1.00 70.38 97 ASN A N 1
ATOM 772 C CA . ASN A 1 97 ? 8.700 -13.862 -4.071 1.00 70.38 97 ASN A CA 1
ATOM 773 C C . ASN A 1 97 ? 8.522 -14.363 -5.516 1.00 70.38 97 ASN A C 1
ATOM 775 O O . ASN A 1 97 ? 8.826 -15.524 -5.804 1.00 70.38 97 ASN A O 1
ATOM 779 N N . ASP A 1 98 ? 8.135 -13.487 -6.452 1.00 65.00 98 ASP A N 1
ATOM 780 C CA . ASP A 1 98 ? 8.071 -13.844 -7.878 1.00 65.00 98 ASP A CA 1
ATOM 781 C C . ASP A 1 98 ? 9.469 -14.177 -8.438 1.00 65.00 98 ASP A C 1
ATOM 783 O O . ASP A 1 98 ? 9.633 -15.146 -9.186 1.00 65.00 98 ASP A O 1
ATOM 787 N N . GLY A 1 99 ? 10.507 -13.464 -7.980 1.00 48.47 99 GLY A N 1
ATOM 788 C CA . GLY A 1 99 ? 11.910 -13.784 -8.261 1.00 48.47 99 GLY A CA 1
ATOM 789 C C . GLY A 1 99 ? 12.371 -15.129 -7.677 1.00 48.47 99 GLY A C 1
ATOM 790 O O . GLY A 1 99 ? 13.101 -15.875 -8.336 1.00 48.47 99 GLY A O 1
ATOM 791 N N . ALA A 1 100 ? 11.911 -15.495 -6.476 1.00 41.50 100 ALA A N 1
ATOM 792 C CA . ALA A 1 100 ? 12.230 -16.770 -5.823 1.00 41.50 100 ALA A CA 1
ATOM 793 C C . ALA A 1 100 ? 11.561 -17.981 -6.504 1.00 41.50 100 ALA A C 1
ATOM 795 O O . ALA A 1 100 ? 12.128 -19.076 -6.519 1.00 41.50 100 ALA A O 1
ATOM 796 N N . ALA A 1 101 ? 10.413 -17.786 -7.162 1.00 40.84 101 ALA A N 1
ATOM 797 C CA . ALA A 1 101 ? 9.792 -18.785 -8.037 1.00 40.84 101 ALA A CA 1
ATOM 798 C C . ALA A 1 101 ? 10.521 -18.959 -9.393 1.00 40.84 101 ALA A C 1
ATOM 800 O O . ALA A 1 101 ? 10.093 -19.758 -10.237 1.00 40.84 101 ALA A O 1
ATOM 801 N N . GLY A 1 102 ? 11.616 -18.219 -9.616 1.00 35.19 102 GLY A N 1
ATOM 802 C CA . GLY A 1 102 ? 12.303 -18.080 -10.894 1.00 35.19 102 GLY A CA 1
ATOM 803 C C . GLY A 1 102 ? 13.830 -18.095 -10.800 1.00 35.19 102 GLY A C 1
ATOM 804 O O . GLY A 1 102 ? 14.489 -17.226 -11.368 1.00 35.19 102 GLY A O 1
ATOM 805 N N . MET A 1 103 ? 14.433 -19.146 -10.226 1.00 35.22 103 MET A N 1
ATOM 806 C CA . MET A 1 103 ? 15.713 -19.603 -10.787 1.00 35.22 103 MET A CA 1
ATOM 807 C C . MET A 1 103 ? 15.449 -19.987 -12.253 1.00 35.22 103 MET A C 1
ATOM 809 O O . MET A 1 103 ? 14.923 -21.064 -12.531 1.00 35.22 103 MET A O 1
ATOM 813 N N . ASN A 1 104 ? 15.839 -19.077 -13.153 1.00 32.62 104 ASN A N 1
ATOM 814 C CA . ASN A 1 104 ? 15.833 -19.113 -14.623 1.00 32.62 104 ASN A CA 1
ATOM 815 C C . ASN A 1 104 ? 14.743 -18.277 -15.321 1.00 32.62 104 ASN A C 1
ATOM 817 O O . ASN A 1 104 ? 13.686 -18.782 -15.687 1.00 32.62 104 ASN A O 1
ATOM 821 N N . GLY A 1 105 ? 15.135 -17.052 -15.686 1.00 30.06 105 GLY A N 1
ATOM 822 C CA . GLY A 1 105 ? 14.859 -16.500 -17.015 1.00 30.06 105 GLY A CA 1
ATOM 823 C C . GLY A 1 105 ? 13.701 -15.508 -17.113 1.00 30.06 105 GLY A C 1
ATOM 824 O O . GLY A 1 105 ? 12.556 -15.863 -16.884 1.00 30.06 105 GLY A O 1
ATOM 825 N N . ALA A 1 106 ? 14.051 -14.282 -17.519 1.00 35.75 106 ALA A N 1
ATOM 826 C CA . ALA A 1 106 ? 13.268 -13.314 -18.296 1.00 35.75 106 ALA A CA 1
ATOM 827 C C . ALA A 1 106 ? 11.730 -13.472 -18.274 1.00 35.75 106 ALA A C 1
ATOM 829 O O . ALA A 1 106 ? 11.200 -14.386 -18.903 1.00 35.75 106 ALA A O 1
ATOM 830 N N . ASN A 1 107 ? 11.043 -12.487 -17.676 1.00 40.50 107 ASN A N 1
ATOM 831 C CA . ASN A 1 107 ? 9.580 -12.322 -17.527 1.00 40.50 107 ASN A CA 1
ATOM 832 C C . ASN A 1 107 ? 9.021 -12.719 -16.143 1.00 40.50 107 ASN A C 1
ATOM 834 O O . ASN A 1 107 ? 8.171 -13.600 -16.032 1.00 40.50 107 ASN A O 1
ATOM 838 N N . GLY A 1 108 ? 9.462 -12.018 -15.093 1.00 38.19 108 GLY A N 1
ATOM 839 C CA . GLY A 1 108 ? 8.926 -12.098 -13.722 1.00 38.19 108 GLY A CA 1
ATOM 840 C C . GLY A 1 108 ? 7.678 -11.234 -13.493 1.00 38.19 108 GLY A C 1
ATOM 841 O O . GLY A 1 108 ? 7.620 -10.429 -12.575 1.00 38.19 108 GLY A O 1
ATOM 842 N N . ILE A 1 109 ? 6.698 -11.329 -14.395 1.00 42.41 109 ILE A N 1
ATOM 843 C CA . ILE A 1 109 ? 5.310 -10.963 -14.086 1.00 42.41 109 ILE A CA 1
ATOM 844 C C . ILE A 1 109 ? 4.461 -12.095 -14.639 1.00 42.41 109 ILE A C 1
ATOM 846 O O . ILE A 1 109 ? 3.974 -12.048 -15.774 1.00 42.41 109 ILE A O 1
ATOM 850 N N . LYS A 1 110 ? 4.292 -13.153 -13.845 1.00 40.97 110 LYS A N 1
ATOM 851 C CA . LYS A 1 110 ? 3.332 -14.217 -14.151 1.00 40.97 110 LYS A CA 1
ATOM 852 C C . LYS A 1 110 ? 1.916 -13.723 -13.841 1.00 40.97 110 LYS A C 1
ATOM 854 O O . LYS A 1 110 ? 1.299 -14.084 -12.852 1.00 40.97 110 LYS A O 1
ATOM 859 N N . SER A 1 111 ? 1.421 -12.884 -14.754 1.00 34.97 111 SER A N 1
ATOM 860 C CA . SER A 1 111 ? 0.026 -12.478 -14.975 1.00 34.97 111 SER A CA 1
ATOM 861 C C . SER A 1 111 ? -0.757 -11.935 -13.773 1.00 34.97 111 SER A C 1
ATOM 863 O O . SER A 1 111 ? -1.248 -12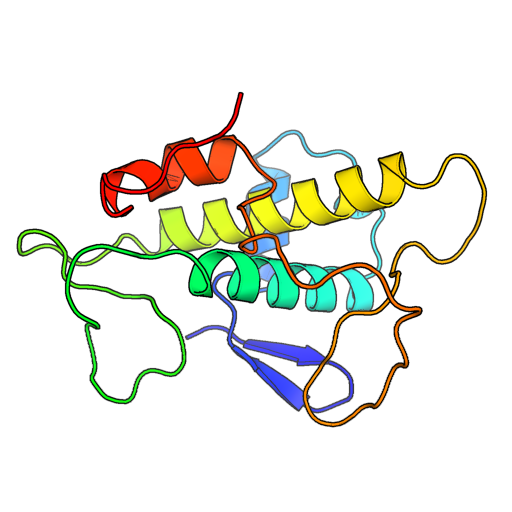.671 -12.923 1.00 34.97 111 SER A O 1
ATOM 865 N N . VAL A 1 112 ? -1.017 -10.629 -13.809 1.00 41.91 112 VAL A N 1
ATOM 866 C CA . VAL A 1 112 ? -1.928 -9.923 -12.904 1.00 41.91 112 VAL A CA 1
ATOM 867 C C . VAL A 1 112 ? -3.134 -9.433 -13.702 1.00 41.91 112 VAL A C 1
ATOM 869 O O . VAL A 1 112 ? -2.984 -8.680 -14.663 1.00 41.91 112 VAL A O 1
ATOM 872 N N . ARG A 1 113 ? -4.350 -9.839 -13.307 1.00 36.22 113 ARG A N 1
ATOM 873 C CA . ARG A 1 113 ? -5.600 -9.360 -13.921 1.00 36.22 113 ARG A CA 1
ATOM 874 C C . ARG A 1 113 ? -5.778 -7.872 -13.656 1.00 36.22 113 ARG A C 1
ATOM 876 O O . ARG A 1 113 ? -6.019 -7.454 -12.527 1.00 36.22 113 ARG A O 1
ATOM 883 N N . VAL A 1 114 ? -5.747 -7.070 -14.706 1.00 39.12 114 VAL A N 1
ATOM 884 C CA . VAL A 1 114 ? -6.248 -5.699 -14.690 1.00 39.12 114 VAL A CA 1
ATOM 885 C C . VAL A 1 114 ? -7.497 -5.700 -15.565 1.00 39.12 114 VAL A C 1
ATOM 887 O O . VAL A 1 114 ? -7.448 -6.217 -16.673 1.00 39.12 114 VAL A O 1
ATOM 890 N N . GLN A 1 115 ? -8.621 -5.230 -15.018 1.00 40.00 115 GLN A N 1
ATOM 891 C CA . GLN A 1 115 ? -10.022 -5.533 -15.379 1.00 40.00 115 GLN A CA 1
ATOM 892 C C . GLN A 1 115 ? -10.483 -5.405 -16.857 1.00 40.00 115 GLN A C 1
ATOM 894 O O . GLN A 1 115 ? -11.663 -5.603 -17.096 1.00 40.00 115 GLN A O 1
ATOM 899 N N . ASP A 1 116 ? -9.607 -5.161 -17.836 1.00 31.94 116 ASP A N 1
ATOM 900 C CA . ASP A 1 116 ? -9.923 -5.177 -19.279 1.00 31.94 116 ASP A CA 1
ATOM 901 C C . ASP A 1 116 ? -8.907 -5.955 -20.143 1.00 31.94 1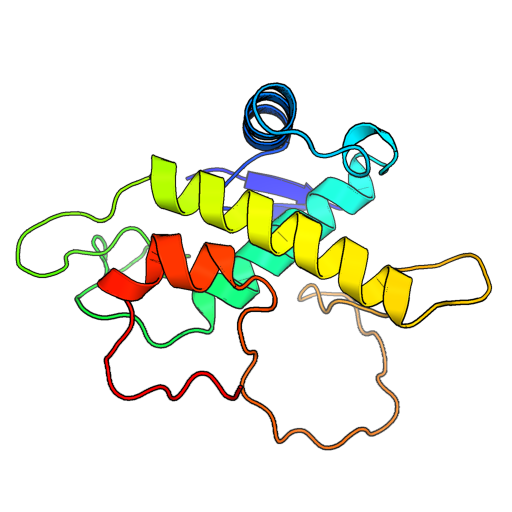16 ASP A C 1
ATOM 903 O O . ASP A 1 116 ? -8.820 -5.758 -21.354 1.00 31.94 116 ASP A O 1
ATOM 907 N N . THR A 1 117 ? -8.098 -6.851 -19.571 1.00 37.88 117 THR A N 1
ATOM 908 C CA . THR A 1 117 ? -7.220 -7.717 -20.379 1.00 37.88 117 THR A CA 1
ATOM 909 C C . THR A 1 117 ? -7.298 -9.160 -19.898 1.00 37.88 117 THR A C 1
ATOM 911 O O . THR A 1 117 ? -6.926 -9.486 -18.770 1.00 37.88 117 THR A O 1
ATOM 914 N N . GLU A 1 118 ? -7.837 -10.026 -20.757 1.00 31.98 118 GLU A N 1
ATOM 915 C CA . GLU A 1 118 ? -7.904 -11.468 -20.543 1.00 31.98 118 GLU A CA 1
ATOM 916 C C . GLU A 1 118 ? -6.486 -12.052 -20.558 1.00 31.98 118 GLU A C 1
ATOM 918 O O . GLU A 1 118 ? -5.784 -11.992 -21.565 1.00 31.98 118 GLU A O 1
ATOM 923 N N . ILE A 1 119 ? -6.072 -12.639 -19.436 1.00 38.91 119 ILE A N 1
ATOM 924 C CA . ILE A 1 119 ? -4.935 -13.556 -19.388 1.00 38.91 119 ILE A CA 1
ATOM 925 C C . ILE A 1 119 ? -5.461 -14.872 -18.820 1.00 38.91 119 ILE A C 1
ATOM 927 O O . ILE A 1 119 ? -6.062 -14.905 -17.741 1.00 38.91 119 ILE A O 1
ATOM 931 N N . GLN A 1 120 ? -5.295 -15.944 -19.593 1.00 28.00 120 GLN A N 1
ATOM 932 C CA . GLN A 1 120 ? -5.691 -17.295 -19.217 1.00 28.00 120 GLN A CA 1
ATOM 933 C C . GLN A 1 120 ? -4.703 -17.860 -18.195 1.00 28.00 120 GLN A C 1
ATOM 935 O O . GLN A 1 120 ? -3.506 -17.954 -18.461 1.00 28.00 120 GLN A O 1
ATOM 940 N N . PHE A 1 121 ? -5.222 -18.274 -17.040 1.00 36.47 121 PHE A N 1
ATOM 941 C CA . PHE A 1 121 ? -4.469 -19.035 -16.049 1.00 36.47 121 PHE A CA 1
ATOM 942 C C . PHE A 1 121 ? -4.651 -20.524 -16.325 1.00 36.47 121 PHE A C 1
ATOM 944 O O . PHE A 1 121 ? -5.765 -20.987 -16.581 1.00 36.47 121 PHE A O 1
ATOM 951 N N . LYS A 1 122 ? -3.557 -21.285 -16.255 1.00 27.08 122 LYS A N 1
ATOM 952 C CA . LYS A 1 122 ? -3.640 -22.742 -16.207 1.00 27.08 122 LYS A CA 1
ATOM 953 C C . LYS A 1 122 ? -4.122 -23.138 -14.812 1.00 27.08 122 LYS A C 1
ATOM 955 O O . LYS A 1 122 ? -3.568 -22.679 -13.820 1.00 27.08 122 LYS A O 1
ATOM 960 N N . ASP A 1 123 ? -5.162 -23.961 -14.801 1.00 35.41 123 ASP A N 1
ATOM 961 C CA . ASP A 1 123 ? -5.932 -24.448 -13.657 1.00 35.41 123 ASP A CA 1
ATOM 962 C C . ASP A 1 123 ? -5.059 -24.835 -12.446 1.00 35.41 123 ASP A C 1
ATOM 964 O O . ASP A 1 123 ? -4.437 -25.899 -12.402 1.00 35.41 123 ASP A O 1
ATOM 968 N N . GLY A 1 124 ? -4.996 -23.925 -11.475 1.00 31.17 124 GLY A N 1
ATOM 969 C CA . GLY A 1 124 ? -4.438 -24.118 -10.144 1.00 31.17 124 GLY A CA 1
ATOM 970 C C . GLY A 1 124 ? -5.521 -23.720 -9.151 1.00 31.17 124 GLY A C 1
ATOM 971 O O . GLY A 1 124 ? -6.010 -22.595 -9.193 1.00 31.17 124 GLY A O 1
ATOM 972 N N . LYS A 1 125 ? -5.956 -24.684 -8.340 1.00 27.36 125 LYS A N 1
ATOM 973 C CA . LYS A 1 125 ? -7.122 -24.624 -7.449 1.00 27.36 125 LYS A CA 1
ATOM 974 C C . LYS A 1 125 ? -7.316 -23.252 -6.787 1.00 27.36 125 LYS A C 1
ATOM 976 O O . LYS A 1 125 ? -6.493 -22.813 -5.994 1.00 27.36 125 LYS A O 1
ATOM 981 N N . ALA A 1 126 ? -8.460 -22.634 -7.060 1.00 32.69 126 ALA A N 1
ATOM 982 C CA . ALA A 1 126 ? -8.961 -21.471 -6.340 1.00 32.69 126 ALA A CA 1
ATOM 983 C C . ALA A 1 126 ? -9.371 -21.863 -4.905 1.00 32.69 126 ALA A C 1
ATOM 985 O O . ALA A 1 126 ? -10.549 -22.116 -4.655 1.00 32.69 126 ALA A O 1
ATOM 986 N N . THR A 1 127 ? -8.411 -21.979 -3.981 1.00 34.12 127 THR A N 1
ATOM 987 C CA . THR A 1 127 ? -8.689 -22.288 -2.561 1.00 34.12 127 THR A CA 1
ATOM 988 C C . THR A 1 127 ? -7.789 -21.586 -1.541 1.00 34.12 127 THR A C 1
ATOM 990 O O . THR A 1 127 ? -7.762 -22.028 -0.398 1.00 34.12 127 THR A O 1
ATOM 993 N N . GLU A 1 128 ? -7.078 -20.510 -1.875 1.00 40.53 128 GLU A N 1
ATOM 994 C CA . GLU A 1 128 ? -6.299 -19.777 -0.866 1.00 40.53 128 GLU A CA 1
ATOM 995 C C . GLU A 1 128 ? -6.694 -18.302 -0.866 1.00 40.53 128 GLU A C 1
ATOM 997 O O . GLU A 1 128 ? -6.712 -17.643 -1.905 1.00 40.53 128 GLU A O 1
ATOM 1002 N N . GLU A 1 129 ? -7.105 -17.817 0.307 1.00 42.59 129 GLU A N 1
ATOM 1003 C CA . GLU A 1 129 ? -7.228 -16.394 0.608 1.00 42.59 129 GLU A CA 1
ATOM 1004 C C . GLU A 1 129 ? -5.949 -15.696 0.130 1.00 42.59 129 GLU A C 1
ATOM 1006 O O . GLU A 1 129 ? -4.852 -16.222 0.317 1.00 42.59 129 GLU A O 1
ATOM 1011 N N . MET A 1 130 ? -6.077 -14.542 -0.526 1.00 49.94 130 MET A N 1
ATOM 1012 C CA . MET A 1 130 ? -4.927 -13.737 -0.937 1.00 49.94 130 MET A CA 1
ATOM 1013 C C . MET A 1 130 ? -4.270 -13.191 0.338 1.00 49.94 130 MET A C 1
ATOM 1015 O O . MET A 1 130 ? -4.649 -12.145 0.859 1.00 49.94 130 MET A O 1
ATOM 1019 N N . LEU A 1 131 ? -3.378 -13.998 0.908 1.00 60.16 131 LEU A N 1
ATOM 1020 C CA . LEU A 1 131 ? -2.627 -13.707 2.119 1.00 60.16 131 LEU A CA 1
ATOM 1021 C C . LEU A 1 131 ? -1.564 -12.657 1.790 1.00 60.16 131 LEU A C 1
ATOM 1023 O O . LEU A 1 131 ? -0.971 -12.679 0.710 1.00 60.16 131 LEU A O 1
ATOM 1027 N N . LEU A 1 132 ? -1.337 -11.739 2.730 1.00 68.88 132 LEU A N 1
ATOM 1028 C CA . LEU A 1 132 ? -0.228 -10.792 2.647 1.00 68.88 132 LEU A CA 1
ATOM 1029 C C . LEU A 1 132 ? 1.086 -11.562 2.528 1.00 68.88 132 LEU A C 1
ATOM 1031 O O . LEU A 1 132 ? 1.298 -12.539 3.246 1.00 68.88 132 LEU A O 1
ATOM 1035 N N . VAL A 1 133 ? 1.942 -11.117 1.615 1.00 72.69 133 VAL A N 1
ATOM 1036 C CA . VAL A 1 133 ? 3.220 -11.770 1.324 1.00 72.69 133 VAL A CA 1
ATOM 1037 C C . VAL A 1 133 ? 4.295 -11.299 2.301 1.00 72.69 133 VAL A C 1
ATOM 1039 O O . VAL A 1 133 ? 5.166 -12.082 2.671 1.00 72.69 133 VAL A O 1
ATOM 1042 N N . SER A 1 134 ? 4.238 -10.034 2.728 1.00 76.62 134 SER A N 1
ATOM 1043 C CA . SER A 1 134 ? 5.216 -9.448 3.644 1.00 76.62 134 SER A CA 1
ATOM 1044 C C . SER A 1 134 ? 4.806 -9.574 5.115 1.00 76.62 134 SER A C 1
ATOM 1046 O O . SER A 1 134 ? 3.761 -9.070 5.543 1.00 76.62 134 SER A O 1
ATOM 1048 N N . ASP A 1 135 ? 5.699 -10.141 5.930 1.00 76.38 135 ASP A N 1
ATOM 1049 C CA . ASP A 1 135 ? 5.571 -10.153 7.393 1.00 76.38 135 ASP A CA 1
ATOM 1050 C C . ASP A 1 135 ? 5.563 -8.731 7.987 1.00 76.38 135 ASP A C 1
ATOM 1052 O O . ASP A 1 135 ? 4.912 -8.476 9.008 1.00 76.38 135 ASP A O 1
ATOM 1056 N N . GLU A 1 136 ? 6.239 -7.771 7.343 1.00 80.69 136 GLU A N 1
ATOM 1057 C CA . GLU A 1 136 ? 6.281 -6.387 7.827 1.00 80.69 136 GLU A CA 1
ATOM 1058 C C . GLU A 1 136 ? 4.917 -5.710 7.669 1.00 80.69 136 GLU A C 1
ATOM 1060 O O . GLU A 1 136 ? 4.501 -4.931 8.526 1.00 80.69 136 GLU A O 1
ATOM 1065 N N . VAL A 1 137 ? 4.136 -6.079 6.651 1.00 82.06 137 VAL A N 1
ATOM 1066 C CA . VAL A 1 137 ? 2.762 -5.579 6.501 1.00 82.06 137 VAL A CA 1
ATOM 1067 C C . VAL A 1 137 ? 1.880 -6.083 7.636 1.00 82.06 137 VAL A C 1
ATOM 1069 O O . VAL A 1 137 ? 1.094 -5.314 8.199 1.00 82.06 137 VAL A O 1
ATOM 1072 N N . ALA A 1 138 ? 2.047 -7.344 8.044 1.00 79.88 138 ALA A N 1
ATOM 1073 C CA . ALA A 1 138 ? 1.365 -7.878 9.218 1.00 79.88 138 ALA A CA 1
ATOM 1074 C C . ALA A 1 138 ? 1.786 -7.149 10.503 1.00 79.88 138 ALA A C 1
ATOM 1076 O O . ALA A 1 138 ? 0.958 -6.920 11.387 1.00 79.88 138 ALA A O 1
ATOM 1077 N N . ARG A 1 139 ? 3.040 -6.701 10.605 1.00 81.81 139 ARG A N 1
ATOM 1078 C CA . ARG A 1 139 ? 3.521 -5.897 11.735 1.00 81.81 139 ARG A CA 1
ATOM 1079 C C . ARG A 1 139 ? 2.959 -4.469 11.734 1.00 81.81 139 ARG A C 1
ATOM 1081 O O . ARG A 1 139 ? 2.526 -3.990 12.785 1.00 81.81 139 ARG A O 1
ATOM 1088 N N . LEU A 1 140 ? 2.926 -3.802 10.579 1.00 86.50 140 LEU A N 1
ATOM 1089 C CA . LEU A 1 140 ? 2.456 -2.419 10.419 1.00 86.50 140 LEU A CA 1
ATOM 1090 C C . LEU A 1 140 ? 0.931 -2.310 10.568 1.00 86.50 140 LEU A C 1
ATOM 1092 O O . LEU A 1 140 ? 0.421 -1.469 11.321 1.00 86.50 140 LEU A O 1
ATOM 1096 N N . LEU A 1 141 ? 0.197 -3.185 9.874 1.00 87.75 141 LEU A N 1
ATOM 1097 C CA . LEU A 1 141 ? -1.264 -3.153 9.778 1.00 87.75 141 LEU A CA 1
ATOM 1098 C C . LEU A 1 141 ? -1.959 -4.195 10.662 1.00 87.75 141 LEU A C 1
ATOM 1100 O O . LEU A 1 141 ? -3.182 -4.163 10.779 1.00 87.75 141 LEU A O 1
ATOM 1104 N N . GLY A 1 142 ? -1.234 -5.071 11.364 1.00 83.81 142 GLY A N 1
ATOM 1105 C CA . GLY A 1 142 ? -1.821 -6.110 12.225 1.00 83.81 142 GLY A CA 1
ATOM 1106 C C . GLY A 1 142 ? -2.740 -5.568 13.317 1.00 83.81 142 GLY A C 1
ATOM 1107 O O . GLY A 1 142 ? -3.734 -6.195 13.682 1.00 83.81 142 GLY A O 1
ATOM 1108 N N . LYS A 1 143 ? -2.491 -4.339 13.788 1.00 84.38 143 LYS A N 1
ATOM 1109 C CA . LYS A 1 143 ? -3.405 -3.637 14.703 1.00 84.38 143 LYS A CA 1
ATOM 1110 C C . LYS A 1 143 ? -4.773 -3.349 14.082 1.00 84.38 143 LYS A C 1
ATOM 1112 O O . LYS A 1 143 ? -5.731 -3.176 14.826 1.00 84.38 143 LYS A O 1
ATOM 1117 N N . TYR A 1 144 ? -4.891 -3.286 12.762 1.00 88.12 144 TYR A N 1
ATOM 1118 C CA . TYR A 1 144 ? -6.137 -3.036 12.040 1.00 88.12 144 TYR A CA 1
ATOM 1119 C C . TYR A 1 144 ? -6.823 -4.322 11.579 1.00 88.12 144 TYR A C 1
ATOM 1121 O O . TYR A 1 144 ? -8.015 -4.282 11.280 1.00 88.12 144 TYR A O 1
ATOM 1129 N N . MET A 1 145 ? -6.121 -5.457 11.569 1.00 84.19 145 MET A N 1
ATOM 1130 C CA . MET A 1 145 ? -6.691 -6.746 11.174 1.00 84.19 145 MET A CA 1
ATOM 1131 C C . MET A 1 145 ? -7.771 -7.206 12.144 1.00 84.19 145 MET A C 1
ATOM 1133 O O . MET A 1 145 ? -7.695 -6.993 13.364 1.00 84.19 145 MET A O 1
ATOM 1137 N N . ASN A 1 146 ? -8.794 -7.860 11.600 1.00 78.69 146 ASN A N 1
ATOM 1138 C CA . ASN A 1 146 ? -9.763 -8.565 12.414 1.00 78.69 146 ASN A CA 1
ATOM 1139 C C . ASN A 1 146 ? -9.089 -9.810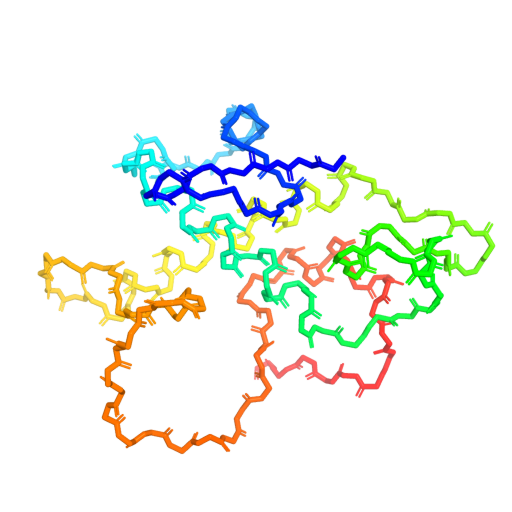 13.014 1.00 78.69 146 ASN A C 1
ATOM 1141 O O . ASN A 1 146 ? -8.494 -10.610 12.298 1.00 78.69 146 ASN A O 1
ATOM 1145 N N . LYS A 1 147 ? -9.160 -9.991 14.342 1.00 59.44 147 LYS A N 1
ATOM 1146 C CA . LYS A 1 147 ? -8.419 -11.037 15.089 1.00 59.44 147 LYS A CA 1
ATOM 1147 C C . LYS A 1 147 ? -8.845 -12.486 14.761 1.00 59.44 147 LYS A C 1
ATOM 1149 O O . LYS A 1 147 ? -8.462 -13.407 15.476 1.00 59.44 147 LYS A O 1
ATOM 1154 N N . GLY A 1 148 ? -9.660 -12.685 13.725 1.00 48.69 148 GLY A N 1
ATOM 1155 C CA . GLY A 1 148 ? -10.095 -13.990 13.235 1.00 48.69 148 GLY A CA 1
ATOM 1156 C C . GLY A 1 148 ? -9.136 -14.654 12.239 1.00 48.69 148 GLY A C 1
ATOM 1157 O O . GLY A 1 148 ? -9.251 -15.861 12.045 1.00 48.69 148 GLY A O 1
ATOM 1158 N N . ILE A 1 149 ? -8.190 -13.920 11.639 1.00 46.84 149 ILE A N 1
ATOM 1159 C CA . ILE A 1 149 ? -7.288 -14.463 10.610 1.00 46.84 149 ILE A CA 1
ATOM 1160 C C . ILE A 1 149 ? -6.011 -15.013 11.264 1.00 46.84 149 ILE A C 1
ATOM 1162 O O . ILE A 1 149 ? -5.260 -14.290 11.920 1.00 46.84 149 ILE A O 1
ATOM 1166 N N . ARG A 1 150 ? -5.779 -16.322 11.105 1.00 35.56 150 ARG A N 1
ATOM 1167 C CA . ARG A 1 150 ? -4.529 -17.002 11.476 1.00 35.56 150 ARG A CA 1
ATOM 1168 C C . ARG A 1 150 ? -3.483 -16.731 10.396 1.00 35.56 150 ARG A C 1
ATOM 1170 O O . ARG A 1 150 ? -3.642 -17.212 9.282 1.00 35.56 150 ARG A O 1
ATOM 1177 N N . VAL A 1 151 ? -2.397 -16.047 10.747 1.00 41.09 151 VAL A N 1
ATOM 1178 C CA . VAL A 1 151 ? -1.159 -16.087 9.954 1.00 41.09 151 VAL A CA 1
ATOM 1179 C C . VAL A 1 151 ? -0.612 -17.511 10.069 1.00 41.09 151 VAL A C 1
ATOM 1181 O O . VAL A 1 151 ? -0.385 -17.994 11.183 1.00 41.09 151 VAL A O 1
ATOM 1184 N N . LEU A 1 152 ? -0.514 -18.226 8.949 1.00 37.25 152 LEU A N 1
ATOM 1185 C CA . LEU A 1 152 ? 0.093 -19.554 8.920 1.00 37.25 152 LEU A CA 1
ATOM 1186 C C . LEU A 1 152 ? 1.617 -19.376 8.933 1.00 37.25 152 LEU A C 1
ATOM 1188 O O . LEU A 1 152 ? 2.161 -18.729 8.045 1.00 37.25 152 LEU A O 1
ATOM 1192 N N . TYR A 1 153 ? 2.248 -19.904 9.985 1.00 37.47 153 TYR A N 1
ATOM 1193 C CA . TYR A 1 153 ? 3.701 -20.013 10.157 1.00 37.47 153 TYR A CA 1
ATOM 1194 C C . TYR A 1 153 ? 4.266 -21.198 9.371 1.00 37.47 153 TYR A C 1
ATOM 1196 O O . TYR A 1 153 ? 3.541 -22.218 9.270 1.00 37.47 153 TYR A O 1
#

Secondary structure (DSSP, 8-state):
-EEEEETTEEEEESS-HHHHHHHHHHTT-SSGGGS-HHHHHHHHHHHHHHHHHS-BSSEESSTT-SSS-SEEETTEEPPHHHHHHHHHHHHHHHHHHHHHT-SS-S--------TT---PPP---S------S-HHHHHHHTTTB-TTPPPP-

pLDDT: mean 73.93, std 22.03, range [27.08, 94.38]